Protein AF-A0A920FZE5-F1 (afdb_monomer)

Structure (mmCIF, N/CA/C/O backbone):
data_AF-A0A920FZE5-F1
#
_entry.id   AF-A0A920FZE5-F1
#
loop_
_atom_site.group_PDB
_atom_site.id
_atom_site.type_symbol
_atom_site.label_atom_id
_atom_site.label_alt_id
_atom_site.label_comp_id
_atom_site.label_asym_id
_atom_site.label_entity_id
_atom_site.label_seq_id
_atom_site.pdbx_PDB_ins_code
_atom_site.Cartn_x
_atom_site.Cartn_y
_atom_site.Cartn_z
_atom_site.occupancy
_atom_site.B_iso_or_equiv
_atom_site.auth_seq_id
_atom_site.auth_co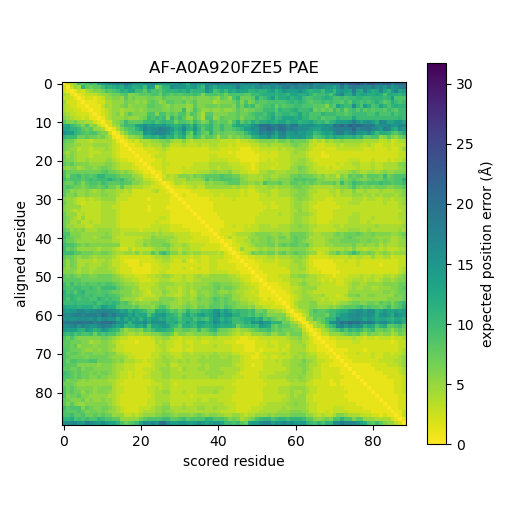mp_id
_atom_site.auth_asym_id
_atom_site.auth_atom_id
_atom_site.pdbx_PDB_model_num
ATOM 1 N N . MET A 1 1 ? -9.019 -2.320 -14.520 1.00 58.31 1 MET A N 1
ATOM 2 C CA . MET A 1 1 ? -8.715 -3.242 -13.391 1.00 58.31 1 MET A CA 1
ATOM 3 C C . MET A 1 1 ? -8.995 -2.585 -12.035 1.00 58.31 1 MET A C 1
ATOM 5 O O . MET A 1 1 ? -9.287 -3.275 -11.069 1.00 58.31 1 MET A O 1
ATOM 9 N N . GLU A 1 2 ? -8.965 -1.258 -11.986 1.00 61.34 2 GLU A N 1
ATOM 10 C CA . GLU A 1 2 ? -8.984 -0.381 -10.821 1.00 61.34 2 GLU A CA 1
ATOM 11 C C . GLU A 1 2 ? -10.395 -0.232 -10.233 1.00 61.34 2 GLU A C 1
ATOM 13 O O . GLU A 1 2 ? -10.596 -0.444 -9.039 1.00 61.34 2 GLU A O 1
ATOM 18 N N . ILE A 1 3 ? -11.402 0.009 -11.081 1.00 64.62 3 ILE A N 1
ATOM 19 C CA . ILE A 1 3 ? -12.815 0.036 -10.663 1.00 64.62 3 ILE A CA 1
ATOM 20 C C . ILE A 1 3 ? -13.237 -1.323 -10.084 1.00 64.62 3 ILE A C 1
ATOM 22 O O . ILE A 1 3 ? -13.977 -1.385 -9.104 1.00 64.62 3 ILE A O 1
ATOM 26 N N . SER A 1 4 ? -12.728 -2.422 -10.649 1.00 73.00 4 SER A N 1
ATOM 27 C CA . SER A 1 4 ? -12.982 -3.771 -10.137 1.00 73.00 4 SER A CA 1
ATOM 28 C C . SER A 1 4 ? -12.368 -3.988 -8.753 1.00 73.00 4 SER A C 1
ATOM 30 O O . SER A 1 4 ? -13.002 -4.624 -7.917 1.00 73.00 4 SER A O 1
ATOM 32 N N . ALA A 1 5 ? -11.169 -3.448 -8.497 1.00 69.81 5 ALA A N 1
ATOM 33 C CA . ALA A 1 5 ? -10.513 -3.537 -7.194 1.00 69.81 5 ALA A CA 1
ATOM 34 C C . ALA A 1 5 ? -11.287 -2.756 -6.122 1.00 69.81 5 ALA A C 1
ATOM 36 O O . ALA A 1 5 ? -11.605 -3.316 -5.076 1.00 69.81 5 ALA A O 1
ATOM 37 N N . LEU A 1 6 ? -11.675 -1.507 -6.408 1.00 72.88 6 LEU A N 1
ATOM 38 C CA . LEU A 1 6 ? -12.511 -0.715 -5.498 1.00 72.88 6 LEU A CA 1
ATOM 39 C C . LEU A 1 6 ? -13.847 -1.414 -5.215 1.00 72.88 6 LEU A C 1
ATOM 41 O O . LEU A 1 6 ? -14.296 -1.465 -4.071 1.00 72.88 6 LEU A O 1
ATOM 45 N N . ARG A 1 7 ? -14.469 -1.991 -6.250 1.00 75.12 7 ARG A N 1
ATOM 46 C CA . ARG A 1 7 ? -15.716 -2.741 -6.100 1.00 75.12 7 ARG A CA 1
ATOM 47 C C . ARG A 1 7 ? -15.540 -3.951 -5.181 1.00 75.12 7 ARG A C 1
ATOM 49 O O . ARG A 1 7 ? -16.338 -4.116 -4.270 1.00 75.12 7 ARG A O 1
ATOM 56 N N . TYR A 1 8 ? -14.479 -4.734 -5.369 1.00 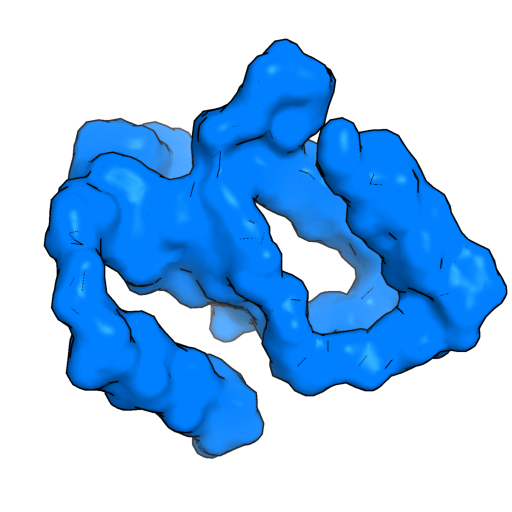76.50 8 TYR A N 1
ATOM 57 C CA . TYR A 1 8 ? -14.198 -5.916 -4.549 1.00 76.50 8 TYR A CA 1
ATOM 58 C C . TYR A 1 8 ? -13.984 -5.558 -3.069 1.00 76.50 8 TYR A C 1
ATOM 60 O O . TYR A 1 8 ? -14.579 -6.175 -2.187 1.00 76.50 8 TYR A O 1
ATOM 68 N N . VAL A 1 9 ? -13.207 -4.502 -2.802 1.00 72.88 9 VAL A N 1
ATOM 69 C CA . VAL A 1 9 ? -12.954 -4.014 -1.436 1.00 72.88 9 VAL A CA 1
ATOM 70 C C . VAL A 1 9 ? -14.244 -3.526 -0.762 1.00 72.88 9 VAL A C 1
ATOM 72 O O . VAL A 1 9 ? -14.466 -3.789 0.420 1.00 72.88 9 VAL A O 1
ATOM 75 N N . ASN A 1 10 ? -15.118 -2.849 -1.511 1.00 71.50 10 ASN A N 1
ATOM 76 C CA . ASN A 1 10 ? -16.366 -2.301 -0.979 1.00 71.50 10 ASN A CA 1
ATOM 77 C C . ASN A 1 10 ? -17.479 -3.350 -0.810 1.00 71.50 10 ASN A C 1
ATOM 79 O O . ASN A 1 10 ? -18.260 -3.250 0.137 1.00 71.50 10 ASN A O 1
ATOM 83 N N . GLU A 1 11 ? -17.579 -4.330 -1.714 1.00 70.88 11 GLU A N 1
ATOM 84 C CA . GLU A 1 11 ? -18.635 -5.353 -1.700 1.00 70.88 11 GLU A CA 1
ATOM 85 C C . GLU A 1 11 ? -18.450 -6.352 -0.557 1.00 70.88 11 GLU A C 1
ATOM 87 O O . GLU A 1 11 ? -19.421 -6.686 0.122 1.00 70.88 11 GLU A O 1
ATOM 92 N N . GLU A 1 12 ? -17.218 -6.797 -0.297 1.00 65.06 12 GLU A N 1
ATOM 93 C CA . GLU A 1 12 ? -16.987 -7.810 0.736 1.00 65.06 12 GLU A CA 1
ATOM 94 C C . GLU A 1 12 ? -16.807 -7.221 2.142 1.00 65.06 12 GLU A C 1
ATOM 96 O O . GLU A 1 12 ? -16.813 -7.976 3.113 1.00 65.06 12 GLU A O 1
ATOM 101 N N . LYS A 1 13 ? -16.651 -5.889 2.279 1.00 62.69 13 LYS A N 1
ATOM 102 C CA . LYS A 1 13 ? -16.267 -5.206 3.540 1.00 62.69 13 LYS A CA 1
ATOM 103 C C . LYS A 1 13 ? -15.136 -5.930 4.283 1.00 62.69 13 LYS A C 1
ATOM 105 O O . LYS A 1 13 ? -15.055 -5.894 5.512 1.00 62.69 13 LYS A O 1
ATOM 110 N N . ASN A 1 14 ? -14.282 -6.615 3.531 1.00 65.69 14 ASN A N 1
ATOM 111 C CA . ASN A 1 14 ? -13.178 -7.363 4.083 1.00 65.69 14 ASN A CA 1
ATOM 112 C C . ASN A 1 14 ? -12.111 -6.356 4.505 1.00 65.69 14 ASN A C 1
ATOM 114 O O . ASN A 1 14 ? -11.706 -5.487 3.732 1.00 65.69 14 ASN A O 1
ATOM 118 N N . ASN A 1 15 ? -11.683 -6.452 5.760 1.00 69.06 15 ASN A N 1
ATOM 119 C CA . ASN A 1 15 ? -10.532 -5.702 6.232 1.00 69.06 15 ASN A CA 1
ATOM 120 C C . ASN A 1 15 ? -9.285 -6.400 5.714 1.00 69.06 15 ASN A C 1
ATOM 122 O O . ASN A 1 15 ? -8.983 -7.515 6.139 1.00 69.06 15 ASN A O 1
ATOM 126 N N . TYR A 1 16 ? -8.575 -5.753 4.797 1.00 85.06 16 TYR A N 1
ATOM 127 C CA . TYR A 1 16 ? -7.278 -6.242 4.363 1.00 85.06 16 TYR A CA 1
ATOM 128 C C . TYR A 1 16 ? -6.218 -5.750 5.336 1.00 85.06 16 TYR A C 1
ATOM 130 O O . TYR A 1 16 ? -6.193 -4.572 5.698 1.00 85.06 16 TYR A O 1
ATOM 138 N N . ASP A 1 17 ? -5.289 -6.625 5.707 1.00 86.12 17 ASP A N 1
ATOM 139 C CA . ASP A 1 17 ? -4.136 -6.215 6.510 1.00 86.12 17 ASP A CA 1
ATOM 140 C C . ASP A 1 17 ? -3.272 -5.196 5.757 1.00 86.12 17 ASP A C 1
ATOM 142 O O . ASP A 1 17 ? -2.673 -4.321 6.367 1.00 86.12 17 ASP A O 1
ATOM 146 N N . LEU A 1 18 ? -3.226 -5.274 4.423 1.00 89.00 18 LEU A N 1
ATOM 147 C CA . LEU A 1 18 ? -2.451 -4.368 3.584 1.00 89.00 18 LEU A CA 1
ATOM 148 C C . LEU A 1 18 ? -3.062 -4.240 2.186 1.00 89.00 18 LEU A C 1
ATOM 150 O O . LEU A 1 18 ? -3.278 -5.243 1.507 1.00 89.00 18 LEU A O 1
ATOM 154 N N . VAL A 1 19 ? -3.244 -3.005 1.721 1.00 89.69 19 VAL A N 1
ATOM 155 C CA . VAL A 1 19 ? -3.545 -2.697 0.316 1.00 89.69 19 VAL A CA 1
ATOM 156 C C . VAL A 1 19 ? -2.268 -2.229 -0.374 1.00 89.69 19 VAL A C 1
ATOM 158 O O . VAL A 1 19 ? -1.676 -1.229 0.022 1.00 89.69 19 VAL A O 1
ATOM 161 N N . ILE A 1 20 ? -1.842 -2.933 -1.423 1.00 91.62 20 ILE A N 1
ATOM 162 C CA . ILE A 1 20 ? -0.695 -2.539 -2.253 1.00 91.62 20 ILE A CA 1
ATOM 163 C C . ILE A 1 20 ? -1.229 -2.000 -3.579 1.00 91.62 20 ILE A C 1
ATOM 165 O O . ILE A 1 20 ? -1.962 -2.703 -4.269 1.00 91.62 20 ILE A O 1
ATOM 169 N N . THR A 1 21 ? -0.860 -0.775 -3.953 1.00 90.31 21 THR A N 1
ATOM 170 C CA . THR A 1 21 ? -1.305 -0.170 -5.219 1.00 90.31 21 THR A CA 1
ATOM 171 C C . THR A 1 21 ? -0.231 0.705 -5.850 1.00 90.31 21 THR A C 1
ATOM 173 O O . THR A 1 21 ? 0.625 1.270 -5.170 1.00 90.31 21 THR A O 1
ATOM 176 N N . ASP A 1 22 ? -0.276 0.828 -7.175 1.00 9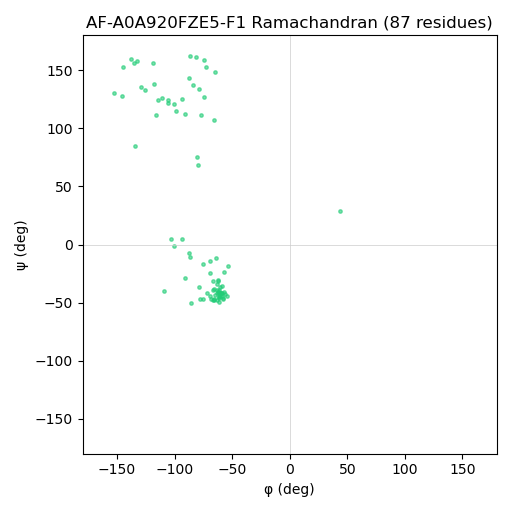0.25 22 ASP A N 1
ATOM 177 C CA . ASP A 1 22 ? 0.485 1.848 -7.891 1.00 90.25 22 ASP A CA 1
ATOM 178 C C . ASP A 1 22 ? -0.014 3.242 -7.510 1.00 90.25 22 ASP A C 1
ATOM 180 O O . ASP A 1 22 ? -1.204 3.426 -7.237 1.00 90.25 22 ASP A O 1
ATOM 184 N N . VAL A 1 23 ? 0.883 4.227 -7.516 1.00 88.06 23 VAL A N 1
ATOM 185 C CA . VAL A 1 23 ? 0.463 5.624 -7.395 1.00 88.06 23 VAL A CA 1
ATOM 186 C C . VAL A 1 23 ? -0.138 6.112 -8.700 1.00 88.06 23 VAL A C 1
ATOM 188 O O . VAL A 1 23 ? -1.193 6.729 -8.674 1.00 88.06 23 VAL A O 1
ATOM 191 N N . MET A 1 24 ? 0.516 5.858 -9.834 1.00 84.88 24 MET A N 1
ATOM 192 C CA . MET A 1 24 ? 0.028 6.341 -11.125 1.00 84.88 24 MET A CA 1
ATOM 193 C C . MET A 1 24 ? -0.717 5.224 -11.843 1.00 84.88 24 MET A C 1
ATOM 195 O O . MET A 1 24 ? -0.111 4.232 -12.238 1.00 84.88 24 MET A O 1
ATOM 199 N N . MET A 1 25 ? -2.021 5.414 -12.037 1.00 84.38 25 MET A N 1
ATOM 200 C CA . MET A 1 25 ? -2.878 4.536 -12.835 1.00 84.38 25 MET A CA 1
ATOM 201 C C . MET A 1 25 ? -3.739 5.380 -13.797 1.00 84.38 25 MET A C 1
ATOM 203 O O . MET A 1 25 ? -3.909 6.577 -13.558 1.00 84.38 25 MET A O 1
ATOM 207 N N . PRO A 1 26 ? -4.256 4.802 -14.898 1.00 75.12 26 PRO A N 1
ATOM 208 C CA . PRO A 1 26 ? -4.900 5.563 -15.975 1.00 75.12 26 PRO A CA 1
ATOM 209 C C . PRO A 1 26 ? -6.218 6.254 -15.592 1.00 75.12 26 PRO A C 1
ATOM 211 O O . PRO A 1 26 ? -6.525 7.301 -16.153 1.00 75.12 26 PRO A O 1
ATOM 214 N N . GLU A 1 27 ? -6.998 5.672 -14.674 1.00 78.69 27 GLU A N 1
ATOM 215 C CA . GLU A 1 27 ? -8.352 6.152 -14.332 1.00 78.69 27 GLU A CA 1
ATOM 216 C C . GLU A 1 27 ? -8.441 6.801 -12.942 1.00 78.69 27 GLU A C 1
ATOM 218 O O . GLU A 1 27 ? -9.131 7.803 -12.768 1.00 78.69 27 GLU A O 1
ATOM 223 N N . MET A 1 28 ? -7.751 6.240 -11.948 1.00 80.88 28 MET A N 1
ATOM 224 C CA . MET A 1 28 ? -7.776 6.695 -10.556 1.00 80.88 28 MET A CA 1
ATOM 225 C C . MET A 1 28 ? -6.399 6.479 -9.942 1.00 80.88 28 MET A C 1
ATOM 227 O O . MET A 1 28 ? -5.888 5.370 -10.013 1.00 80.88 28 MET A O 1
ATOM 231 N N . ASP A 1 29 ? -5.796 7.497 -9.334 1.00 87.56 29 ASP A N 1
ATOM 232 C CA . ASP A 1 29 ? -4.497 7.331 -8.678 1.00 87.56 29 ASP A CA 1
ATOM 233 C C . ASP A 1 29 ? -4.608 6.564 -7.343 1.00 87.56 29 ASP A C 1
ATOM 235 O O . ASP A 1 29 ? -5.677 6.452 -6.736 1.00 87.56 29 ASP A O 1
ATOM 239 N N . GLY A 1 30 ? -3.490 5.990 -6.893 1.00 86.25 30 GLY A N 1
ATOM 240 C CA . GLY A 1 30 ? -3.425 5.218 -5.646 1.00 86.25 30 GLY A CA 1
ATOM 241 C C . GLY A 1 30 ? -3.936 5.981 -4.411 1.00 86.25 30 GLY A C 1
ATOM 242 O O . GLY A 1 30 ? -4.712 5.411 -3.641 1.00 86.25 30 GLY A O 1
ATOM 243 N N . PRO A 1 31 ? -3.567 7.263 -4.216 1.00 87.25 31 PRO A N 1
ATOM 244 C CA . PRO A 1 31 ? -4.116 8.090 -3.140 1.00 87.25 31 PRO A CA 1
ATOM 245 C C . PRO A 1 31 ? -5.640 8.271 -3.202 1.00 87.25 31 PRO A C 1
ATOM 247 O O . PRO A 1 31 ? -6.312 8.169 -2.174 1.00 87.25 31 PRO A O 1
ATOM 250 N N . THR A 1 32 ? -6.207 8.493 -4.389 1.00 88.38 32 THR A N 1
ATOM 251 C CA . THR A 1 32 ?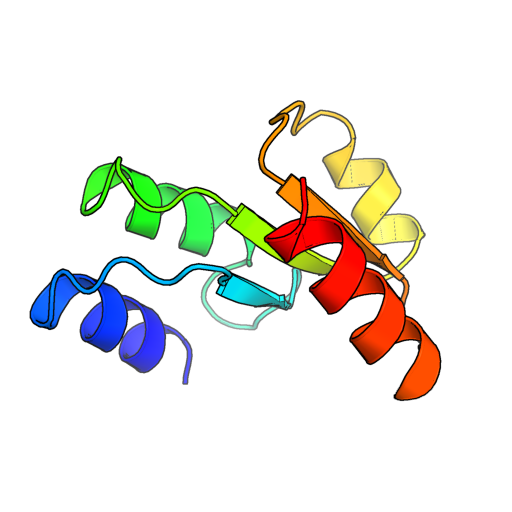 -7.660 8.602 -4.578 1.00 88.38 32 THR A CA 1
ATOM 252 C C . THR A 1 32 ? -8.340 7.276 -4.255 1.00 88.38 32 THR A C 1
ATOM 254 O O . THR A 1 32 ? -9.327 7.269 -3.521 1.00 88.38 32 THR A O 1
ATOM 257 N N . LEU A 1 33 ? -7.777 6.149 -4.707 1.00 87.50 33 LEU A N 1
ATOM 258 C CA . LEU A 1 3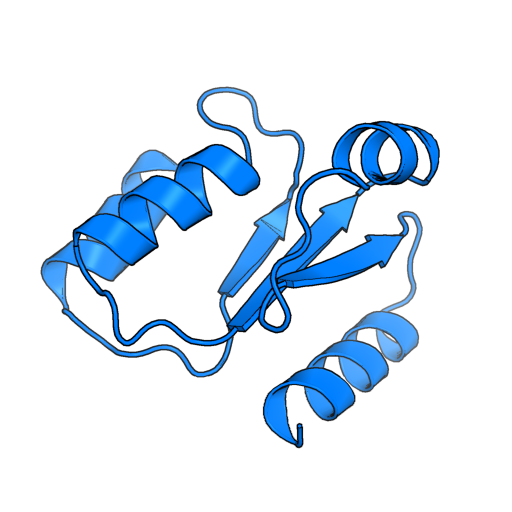3 ? -8.275 4.815 -4.366 1.00 87.50 33 LEU A CA 1
ATOM 259 C C . LEU A 1 33 ? -8.284 4.589 -2.847 1.00 87.50 33 LEU A C 1
ATOM 261 O O . LEU A 1 33 ? -9.289 4.139 -2.303 1.00 87.50 33 LEU A O 1
ATOM 265 N N . ALA A 1 34 ? -7.199 4.936 -2.152 1.00 87.06 34 ALA A N 1
ATOM 266 C CA . ALA A 1 34 ? -7.120 4.815 -0.698 1.00 87.06 34 ALA A CA 1
ATOM 267 C C . ALA A 1 34 ? -8.165 5.689 0.015 1.00 87.06 34 ALA A C 1
ATOM 269 O O . ALA A 1 34 ? -8.806 5.233 0.960 1.00 87.06 34 ALA A O 1
ATOM 270 N N . SER A 1 35 ? -8.393 6.916 -0.466 1.00 86.81 35 SER A N 1
ATOM 271 C CA . SER A 1 35 ? -9.439 7.803 0.058 1.00 86.81 35 SER A CA 1
ATOM 272 C C . SER A 1 35 ? -10.838 7.198 -0.104 1.00 86.81 35 SER A C 1
ATOM 274 O O . SER A 1 35 ? -11.622 7.182 0.846 1.00 86.81 35 SER A O 1
ATOM 276 N N . GLU A 1 36 ? -11.148 6.636 -1.275 1.00 87.94 36 GLU A N 1
ATOM 277 C CA . GLU A 1 36 ? -12.433 5.975 -1.535 1.00 87.94 36 GLU A CA 1
ATOM 278 C C . GLU A 1 36 ? -12.622 4.701 -0.702 1.00 87.94 36 GLU A C 1
ATOM 280 O O . GLU A 1 36 ? -13.709 4.468 -0.165 1.00 87.94 36 GLU A O 1
ATOM 285 N N . ILE A 1 37 ? -11.566 3.902 -0.525 1.00 86.31 37 ILE A N 1
ATOM 286 C CA . ILE A 1 37 ? -11.598 2.733 0.360 1.00 86.31 37 ILE A CA 1
ATOM 287 C C . ILE A 1 37 ? -11.838 3.176 1.806 1.00 86.31 37 ILE A C 1
ATOM 289 O O . ILE A 1 37 ? -12.742 2.655 2.446 1.00 86.31 37 ILE A O 1
ATOM 293 N N . LYS A 1 38 ? -11.110 4.177 2.316 1.00 84.31 38 LYS A N 1
ATOM 294 C CA . LYS A 1 38 ? -11.227 4.665 3.704 1.00 84.31 38 LYS A CA 1
ATOM 295 C C . LYS A 1 38 ? -12.608 5.248 4.022 1.00 84.31 38 LYS A C 1
ATOM 297 O O . LYS A 1 38 ? -13.092 5.086 5.140 1.00 84.31 38 LYS A O 1
ATOM 302 N N . LYS A 1 39 ? -13.272 5.888 3.050 1.00 85.81 39 LYS A N 1
ATOM 303 C CA . LYS A 1 39 ? -14.659 6.377 3.199 1.00 85.81 39 LYS A CA 1
ATOM 304 C C . LYS A 1 39 ? -15.654 5.240 3.438 1.00 85.81 39 LYS A C 1
ATOM 306 O O . LYS A 1 39 ? -16.559 5.387 4.255 1.00 85.81 39 LYS A O 1
ATOM 311 N N . ASN A 1 40 ? -15.491 4.126 2.727 1.00 83.38 40 ASN A N 1
ATOM 312 C CA . ASN A 1 40 ? -16.412 2.987 2.781 1.00 83.38 40 ASN A CA 1
ATOM 313 C C . ASN A 1 40 ? -16.015 1.948 3.840 1.00 83.38 40 ASN A C 1
ATOM 315 O O . ASN A 1 40 ? -16.877 1.279 4.412 1.00 83.38 40 ASN A O 1
ATOM 319 N N . ASN A 1 41 ? -14.719 1.844 4.126 1.00 83.38 41 ASN A N 1
ATOM 320 C CA . ASN A 1 41 ? -14.125 0.985 5.134 1.00 83.38 41 ASN A CA 1
ATOM 321 C C . ASN A 1 41 ? -13.069 1.747 5.966 1.00 83.38 41 ASN A C 1
ATOM 323 O O . ASN A 1 41 ? -11.867 1.640 5.709 1.00 83.38 41 ASN A O 1
ATOM 327 N N . PRO A 1 42 ? -13.492 2.468 7.022 1.00 83.62 42 PRO A N 1
ATOM 328 C CA . PRO A 1 42 ? -12.580 3.186 7.915 1.00 83.62 42 PRO A CA 1
ATOM 329 C C . PRO A 1 42 ? -11.622 2.283 8.707 1.00 83.62 42 PRO A C 1
ATOM 331 O O . PRO A 1 42 ? -10.717 2.792 9.360 1.00 83.62 42 PRO A O 1
ATOM 334 N N . GLN A 1 43 ? -11.840 0.962 8.708 1.00 83.00 43 GLN A N 1
ATOM 335 C CA . GLN A 1 43 ? -10.981 -0.003 9.399 1.00 83.00 43 GLN A CA 1
ATOM 336 C C . GLN A 1 43 ? -9.811 -0.484 8.532 1.00 83.00 43 GLN A C 1
ATOM 338 O O . GLN A 1 43 ? -8.933 -1.177 9.048 1.00 83.00 43 GLN A O 1
ATOM 343 N N . GLN A 1 44 ? -9.771 -0.122 7.244 1.00 86.81 44 GLN A N 1
ATOM 344 C CA . GLN A 1 44 ? -8.625 -0.400 6.385 1.00 86.81 44 GLN A CA 1
ATOM 345 C C . GLN A 1 44 ? -7.409 0.389 6.882 1.00 86.81 44 GLN A C 1
ATOM 347 O O . GLN A 1 44 ? -7.347 1.607 6.720 1.00 86.81 44 GLN A O 1
ATOM 352 N N . LYS A 1 45 ? -6.451 -0.322 7.485 1.00 81.62 45 LYS A N 1
ATOM 353 C CA . LYS A 1 45 ? -5.334 0.296 8.206 1.00 81.62 45 LYS A CA 1
ATOM 354 C C . LYS A 1 45 ? -4.155 0.656 7.331 1.00 81.62 45 LYS A C 1
ATOM 356 O O . LYS A 1 45 ? -3.674 1.762 7.447 1.00 81.62 45 LYS A O 1
ATOM 361 N N . PHE A 1 46 ? -3.650 -0.253 6.501 1.00 87.44 46 PHE A N 1
ATOM 362 C CA . PHE A 1 46 ? -2.349 -0.033 5.867 1.00 87.44 46 PHE A CA 1
ATOM 363 C C . PHE A 1 46 ? -2.427 0.034 4.346 1.00 87.44 46 PHE A C 1
ATOM 365 O O . PHE A 1 46 ? -3.084 -0.792 3.703 1.00 87.44 46 PHE A O 1
ATOM 372 N N . TYR A 1 47 ? -1.688 0.992 3.783 1.00 90.19 47 TYR A N 1
ATOM 373 C CA . TYR A 1 47 ? -1.514 1.176 2.345 1.00 90.19 47 TYR A CA 1
ATOM 374 C C . TYR A 1 47 ? -0.027 1.190 1.990 1.00 90.19 47 TYR A C 1
ATOM 376 O O . TYR A 1 47 ? 0.763 1.889 2.621 1.00 90.19 47 TYR A O 1
ATOM 384 N N . LEU A 1 48 ? 0.360 0.448 0.954 1.00 92.12 48 LEU A N 1
ATOM 385 C CA . LEU A 1 48 ? 1.693 0.485 0.362 1.00 92.12 48 LEU A CA 1
ATOM 386 C C . LEU A 1 48 ? 1.604 0.977 -1.083 1.00 92.12 48 LEU A C 1
ATOM 388 O O . LEU A 1 48 ? 1.112 0.282 -1.972 1.00 92.12 48 LEU A O 1
ATOM 392 N N . PHE A 1 49 ? 2.131 2.171 -1.314 1.00 92.50 49 PHE A N 1
ATOM 393 C CA . PHE A 1 49 ? 2.155 2.824 -2.609 1.00 92.50 49 PHE A CA 1
ATOM 394 C C . PHE A 1 49 ? 3.449 2.549 -3.370 1.00 92.50 49 PHE A C 1
ATOM 396 O O . PHE A 1 49 ? 4.552 2.820 -2.895 1.00 92.50 49 PHE A O 1
ATOM 403 N N . LEU A 1 50 ? 3.313 2.042 -4.592 1.00 93.06 50 LEU A N 1
ATOM 404 C CA . LEU A 1 50 ? 4.426 1.811 -5.503 1.00 93.06 50 LEU A CA 1
ATOM 405 C C . LEU A 1 50 ? 4.624 3.066 -6.362 1.00 93.06 50 LEU A C 1
ATOM 407 O O . LEU A 1 50 ? 3.780 3.385 -7.196 1.00 93.06 50 LEU A O 1
ATOM 411 N N . ALA A 1 51 ? 5.729 3.785 -6.180 1.00 91.25 51 ALA A N 1
ATOM 412 C CA . ALA A 1 51 ? 5.948 5.095 -6.803 1.00 91.25 51 ALA A CA 1
ATOM 413 C C . ALA A 1 51 ? 7.377 5.240 -7.331 1.00 91.25 51 ALA A C 1
ATOM 415 O O . ALA A 1 51 ? 8.280 4.549 -6.884 1.00 91.25 51 ALA A O 1
ATOM 416 N N . THR A 1 52 ? 7.632 6.161 -8.257 1.00 90.56 52 THR A N 1
ATOM 417 C CA . THR A 1 52 ? 9.007 6.622 -8.513 1.00 90.56 52 THR A CA 1
ATOM 418 C C . THR A 1 52 ? 9.391 7.675 -7.476 1.00 90.56 52 THR A C 1
ATOM 420 O O . THR A 1 52 ? 8.521 8.299 -6.864 1.00 90.56 52 THR A O 1
ATOM 423 N N . GLN A 1 53 ? 10.689 7.927 -7.307 1.00 86.38 53 GLN A N 1
ATOM 424 C CA . GLN A 1 53 ? 11.171 8.911 -6.335 1.00 86.38 53 GLN A CA 1
ATOM 425 C C . GLN A 1 53 ? 10.581 10.314 -6.559 1.00 86.38 53 GLN A C 1
ATOM 427 O O . GLN A 1 53 ? 10.113 10.938 -5.613 1.00 86.38 53 GLN A O 1
ATOM 432 N N . ARG A 1 54 ? 10.478 10.747 -7.821 1.00 86.69 54 ARG A N 1
ATOM 433 C CA . ARG A 1 54 ? 9.851 12.024 -8.196 1.00 86.69 54 ARG A CA 1
ATOM 434 C C . ARG A 1 54 ? 8.385 12.114 -7.763 1.00 86.69 54 ARG A C 1
ATOM 436 O O . ARG A 1 54 ? 7.929 13.163 -7.331 1.00 86.69 54 ARG A O 1
ATOM 443 N N . ILE A 1 55 ? 7.626 11.030 -7.923 1.00 85.06 55 ILE A N 1
ATOM 444 C CA . ILE A 1 55 ? 6.213 11.004 -7.523 1.00 85.06 55 ILE A CA 1
ATOM 445 C C . ILE A 1 55 ? 6.110 11.050 -6.003 1.00 85.06 55 ILE A C 1
ATOM 447 O O . ILE A 1 55 ? 5.313 11.812 -5.472 1.00 85.06 55 ILE A O 1
ATOM 451 N N . LYS A 1 56 ? 6.937 10.262 -5.309 1.00 81.69 56 LYS A N 1
ATOM 452 C CA . LYS A 1 56 ? 6.972 10.226 -3.849 1.00 81.69 56 LYS A CA 1
ATOM 453 C C . LYS A 1 56 ? 7.226 11.613 -3.262 1.00 81.69 56 LYS A C 1
ATOM 455 O O . LYS A 1 56 ? 6.535 11.989 -2.327 1.00 81.69 56 LYS A O 1
ATOM 460 N N . GLU A 1 57 ? 8.153 12.381 -3.834 1.00 82.25 57 GLU A N 1
ATOM 461 C CA . GLU A 1 57 ? 8.446 13.760 -3.414 1.00 82.25 57 GLU A CA 1
ATOM 462 C C . GLU A 1 57 ? 7.223 14.687 -3.502 1.00 82.25 57 GLU A C 1
ATOM 464 O O . GLU A 1 57 ? 7.007 15.505 -2.611 1.00 82.25 57 GLU A O 1
ATOM 469 N N . ASN A 1 58 ? 6.368 14.500 -4.510 1.00 81.44 58 ASN A N 1
ATOM 470 C CA . ASN A 1 58 ? 5.119 15.255 -4.654 1.00 81.44 58 ASN A CA 1
ATOM 471 C C . ASN A 1 58 ? 4.016 14.807 -3.680 1.00 81.44 58 ASN A C 1
ATOM 473 O O . ASN A 1 58 ? 3.039 15.527 -3.497 1.00 81.44 58 ASN A O 1
ATOM 477 N N . LEU A 1 59 ? 4.156 13.623 -3.077 1.00 75.44 59 LEU A N 1
ATOM 478 C CA . LEU A 1 59 ? 3.193 13.032 -2.145 1.00 75.44 59 LEU A CA 1
ATOM 479 C C . LEU A 1 59 ? 3.625 13.141 -0.678 1.00 75.44 59 LEU A C 1
ATOM 481 O O . LEU A 1 59 ? 2.925 12.630 0.191 1.00 75.44 59 LEU A O 1
ATOM 485 N N . ILE A 1 60 ? 4.742 13.816 -0.382 1.00 63.06 60 ILE A N 1
ATOM 486 C CA . ILE A 1 60 ? 5.251 14.015 0.990 1.00 63.06 60 ILE A CA 1
ATOM 487 C C . ILE A 1 60 ? 4.215 14.703 1.897 1.00 63.06 60 ILE A C 1
ATOM 489 O O . ILE A 1 60 ? 4.243 14.511 3.107 1.00 63.06 60 ILE A O 1
ATOM 493 N N . SER A 1 61 ? 3.268 15.454 1.329 1.00 62.75 61 SER A N 1
ATOM 494 C CA . SER A 1 61 ? 2.160 16.068 2.070 1.00 62.75 61 SER A CA 1
ATOM 495 C C . SER A 1 61 ? 1.123 15.068 2.599 1.00 62.75 61 SER A C 1
ATOM 497 O O . SER A 1 61 ? 0.309 15.441 3.444 1.00 62.75 61 SER A O 1
ATOM 499 N N . ILE A 1 62 ? 1.134 13.814 2.133 1.00 64.88 62 ILE A N 1
ATOM 500 C CA . ILE A 1 62 ? 0.294 12.735 2.662 1.00 64.88 62 ILE A CA 1
ATOM 501 C C . ILE A 1 62 ? 0.968 12.195 3.933 1.00 64.88 62 ILE A C 1
ATOM 503 O O . ILE A 1 62 ? 1.602 11.142 3.937 1.00 64.88 62 ILE A O 1
ATOM 507 N N . GLU A 1 63 ? 0.860 12.952 5.025 1.00 56.12 63 GLU A N 1
ATOM 508 C CA . GLU A 1 63 ? 1.300 12.540 6.363 1.00 56.12 63 GLU A CA 1
ATOM 509 C C . GLU A 1 63 ? 0.263 11.612 7.017 1.00 56.12 63 GLU A C 1
ATOM 511 O O . GLU A 1 63 ? -0.392 11.957 8.000 1.00 56.12 63 GLU A O 1
ATOM 516 N N . GLU A 1 64 ? 0.103 10.402 6.486 1.00 68.62 64 GLU A N 1
ATOM 517 C CA . GLU A 1 64 ? -0.656 9.356 7.171 1.00 68.62 64 GLU A CA 1
ATOM 518 C C . GLU A 1 64 ? 0.314 8.310 7.735 1.00 68.62 64 GLU A C 1
ATOM 520 O O . GLU A 1 64 ? 1.069 7.686 6.994 1.00 68.62 64 GLU A O 1
ATOM 525 N N . LYS A 1 65 ? 0.277 8.081 9.060 1.00 72.31 65 LYS A N 1
ATOM 526 C CA . LYS A 1 65 ? 1.073 7.037 9.757 1.00 72.31 65 LYS A CA 1
ATOM 527 C C . LYS A 1 65 ? 0.893 5.628 9.175 1.00 72.31 65 LYS A C 1
ATOM 529 O O . LYS A 1 65 ? 1.687 4.737 9.444 1.00 72.31 65 LYS A O 1
ATOM 534 N N . GLU A 1 66 ? -0.181 5.459 8.427 1.00 83.19 66 GLU A N 1
ATOM 535 C CA . GLU A 1 66 ? -0.729 4.232 7.876 1.00 83.19 66 GLU A CA 1
ATOM 536 C C . GLU A 1 66 ? -0.381 4.037 6.384 1.00 83.19 66 GLU A C 1
ATOM 538 O O . GLU A 1 66 ? -0.721 3.014 5.784 1.00 83.19 66 GLU A O 1
ATOM 543 N N . VAL A 1 67 ? 0.332 5.000 5.785 1.00 86.94 67 VAL A N 1
ATOM 544 C CA . VAL A 1 67 ? 0.727 4.997 4.374 1.00 86.94 67 VAL A CA 1
ATOM 545 C C . VAL A 1 67 ? 2.238 4.814 4.235 1.00 86.94 67 VAL A C 1
ATOM 547 O O . VAL A 1 67 ? 3.050 5.568 4.770 1.00 86.94 67 VAL A O 1
ATOM 550 N N . TYR A 1 68 ? 2.621 3.818 3.444 1.00 89.75 68 TYR A N 1
ATOM 551 C CA . TYR A 1 68 ? 4.000 3.459 3.143 1.00 89.75 68 TYR A CA 1
ATOM 552 C C . TYR A 1 68 ? 4.267 3.586 1.646 1.00 89.75 68 TYR A C 1
ATOM 554 O O . TYR A 1 68 ? 3.362 3.474 0.824 1.00 89.75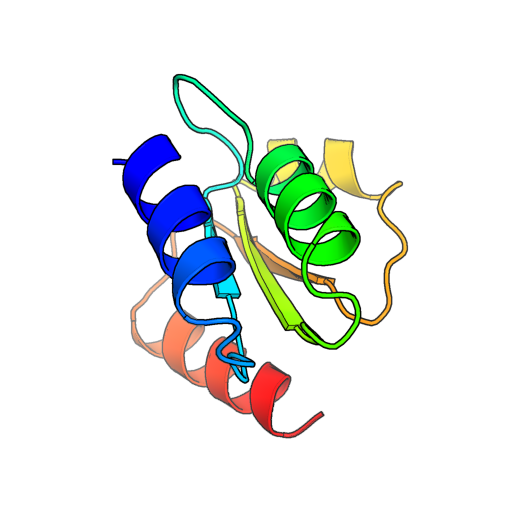 68 TYR A O 1
ATOM 562 N N . PHE A 1 69 ? 5.534 3.771 1.277 1.00 90.12 69 PHE A N 1
ATOM 563 C CA . PHE A 1 69 ? 5.951 3.906 -0.118 1.00 90.12 69 PHE A CA 1
ATOM 564 C C . PHE A 1 69 ? 7.104 2.959 -0.447 1.00 90.12 69 PHE A C 1
ATOM 566 O O . PHE A 1 69 ? 8.092 2.919 0.290 1.00 90.12 69 PHE A O 1
ATOM 573 N N . LEU A 1 70 ? 7.019 2.283 -1.593 1.00 92.88 70 LEU A N 1
ATOM 574 C CA . LEU A 1 70 ? 8.109 1.522 -2.202 1.00 92.88 70 LEU A CA 1
ATOM 575 C C . LEU A 1 70 ? 8.513 2.171 -3.531 1.00 92.88 70 LEU A C 1
ATOM 577 O O . LEU A 1 70 ? 7.684 2.367 -4.423 1.00 92.88 70 LEU A O 1
ATOM 581 N N . ASN A 1 71 ? 9.797 2.513 -3.651 1.00 92.69 71 ASN A N 1
ATOM 582 C CA . ASN A 1 71 ? 10.330 3.180 -4.834 1.00 92.69 71 ASN A CA 1
ATOM 583 C C . ASN A 1 71 ? 10.564 2.185 -5.976 1.00 92.69 71 ASN A C 1
ATOM 585 O O . ASN A 1 71 ? 11.174 1.143 -5.774 1.00 92.69 71 ASN A O 1
ATOM 589 N N . LYS A 1 72 ? 10.131 2.536 -7.187 1.00 92.00 72 LYS A N 1
ATOM 590 C CA . LYS A 1 72 ? 10.432 1.820 -8.431 1.00 92.00 72 LYS A CA 1
ATOM 591 C C . LYS A 1 72 ? 11.749 2.319 -9.052 1.00 92.00 72 LYS A C 1
ATOM 593 O O . LYS A 1 72 ? 11.960 3.535 -9.067 1.00 92.00 72 LYS A O 1
ATOM 598 N N . PRO A 1 73 ? 12.558 1.435 -9.670 1.00 94.06 73 PRO A N 1
ATOM 599 C CA . PRO A 1 73 ? 12.397 -0.023 -9.706 1.00 94.06 73 PRO A CA 1
ATOM 600 C C . PRO A 1 73 ? 12.732 -0.661 -8.350 1.00 94.06 73 PRO A C 1
ATOM 602 O O . PRO A 1 73 ? 13.544 -0.125 -7.606 1.00 94.06 73 PRO A O 1
ATOM 605 N N . PHE A 1 74 ? 12.121 -1.810 -8.061 1.00 93.50 74 PHE A N 1
ATOM 606 C CA . PHE A 1 74 ? 12.392 -2.607 -6.865 1.00 93.50 74 PHE A CA 1
ATOM 607 C C . PHE A 1 74 ? 12.512 -4.088 -7.225 1.00 93.50 74 PHE A C 1
ATOM 609 O O . PHE A 1 74 ? 11.962 -4.566 -8.221 1.00 93.50 74 PHE A O 1
ATOM 616 N N . THR A 1 75 ? 13.220 -4.817 -6.381 1.00 95.50 75 THR A N 1
ATOM 617 C CA . THR A 1 75 ? 13.345 -6.268 -6.397 1.00 95.50 75 THR A CA 1
ATOM 618 C C . THR A 1 75 ? 12.206 -6.921 -5.614 1.00 95.50 75 THR A C 1
ATOM 620 O O . THR A 1 75 ? 11.546 -6.307 -4.771 1.00 95.50 75 THR A O 1
ATOM 623 N N . LEU A 1 76 ? 11.990 -8.215 -5.856 1.00 94.19 76 LEU A N 1
ATOM 624 C CA . LEU A 1 76 ? 11.029 -9.001 -5.080 1.00 94.19 76 LEU A CA 1
ATOM 625 C C . LEU A 1 76 ? 11.419 -9.083 -3.593 1.00 94.19 76 LEU A C 1
ATOM 627 O O . LEU A 1 76 ? 10.551 -9.152 -2.724 1.00 94.19 76 LEU A O 1
ATOM 631 N N . GLU A 1 77 ? 12.718 -9.062 -3.294 1.00 95.88 77 GLU A N 1
ATOM 632 C CA . GLU A 1 77 ? 13.230 -9.051 -1.924 1.00 95.88 77 GLU A CA 1
ATOM 633 C C . GLU A 1 77 ? 12.858 -7.755 -1.195 1.00 95.88 77 GLU A C 1
ATOM 635 O O . GLU A 1 77 ? 12.307 -7.809 -0.096 1.00 95.88 77 GLU A O 1
ATOM 640 N N . GLU A 1 78 ? 13.052 -6.598 -1.832 1.00 94.50 78 GLU A N 1
ATOM 641 C CA . GLU A 1 78 ? 12.657 -5.297 -1.276 1.00 94.50 78 GLU A C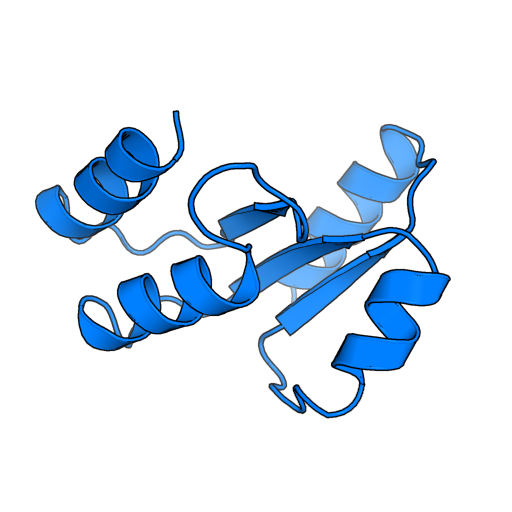A 1
ATOM 642 C C . GLU A 1 78 ? 11.147 -5.204 -1.036 1.00 94.50 78 GLU A C 1
ATOM 644 O O . GLU A 1 78 ? 10.716 -4.693 0.003 1.00 94.50 78 GLU A O 1
ATOM 649 N N . LEU A 1 79 ? 10.333 -5.747 -1.949 1.00 94.25 79 LEU A N 1
ATOM 650 C CA . LEU A 1 79 ? 8.886 -5.831 -1.756 1.00 94.25 79 LEU A CA 1
ATOM 651 C C . LEU A 1 79 ? 8.542 -6.691 -0.532 1.00 94.25 79 LEU A C 1
ATOM 653 O O . LEU A 1 79 ? 7.800 -6.244 0.341 1.00 94.25 79 LEU A O 1
ATOM 657 N N . ASN A 1 80 ? 9.119 -7.890 -0.425 1.00 93.88 80 ASN A N 1
ATOM 658 C CA . ASN A 1 80 ? 8.876 -8.801 0.697 1.00 93.88 80 ASN A CA 1
ATOM 659 C C . ASN A 1 80 ? 9.280 -8.198 2.047 1.00 93.88 80 ASN A C 1
ATOM 661 O O . ASN A 1 80 ? 8.540 -8.319 3.025 1.00 93.88 80 ASN A O 1
ATOM 665 N N . LEU A 1 81 ? 10.446 -7.554 2.117 1.00 94.06 81 LEU A N 1
ATOM 666 C CA . LEU A 1 81 ? 10.918 -6.889 3.332 1.00 94.06 81 LEU A CA 1
ATOM 667 C C . LEU A 1 81 ? 9.991 -5.739 3.731 1.00 94.06 81 LEU A C 1
ATOM 669 O O . LEU A 1 81 ? 9.659 -5.593 4.908 1.00 94.06 81 LEU A O 1
ATOM 673 N N . THR A 1 82 ? 9.529 -4.963 2.752 1.00 93.12 82 THR A N 1
ATOM 674 C CA . THR A 1 82 ? 8.611 -3.846 2.989 1.00 93.12 82 THR A CA 1
ATOM 675 C C . THR A 1 82 ? 7.259 -4.338 3.492 1.00 93.12 82 THR A C 1
ATOM 677 O O . THR A 1 82 ? 6.787 -3.858 4.517 1.00 93.12 82 THR A O 1
ATOM 680 N N . VAL A 1 83 ? 6.666 -5.343 2.844 1.00 92.62 83 VAL A N 1
ATOM 681 C CA . VAL A 1 83 ? 5.385 -5.934 3.266 1.00 92.62 83 VAL A CA 1
ATOM 682 C C . VAL A 1 83 ? 5.470 -6.478 4.693 1.00 92.62 83 VAL A C 1
ATOM 684 O O . VAL A 1 83 ? 4.605 -6.176 5.514 1.00 92.62 83 VAL A O 1
ATOM 687 N N . LYS A 1 84 ? 6.541 -7.214 5.026 1.00 91.50 84 LYS A N 1
ATOM 688 C CA . LYS A 1 84 ? 6.764 -7.711 6.394 1.00 91.50 84 LYS A CA 1
ATOM 689 C C . LYS A 1 84 ? 6.830 -6.575 7.409 1.00 91.50 84 LYS A C 1
ATOM 691 O O . LYS A 1 84 ? 6.203 -6.672 8.457 1.00 91.50 84 LYS A O 1
ATOM 696 N N . LYS A 1 85 ? 7.551 -5.498 7.089 1.00 89.62 85 LYS A N 1
ATOM 697 C CA . LYS A 1 85 ? 7.668 -4.325 7.960 1.00 89.62 85 LYS A CA 1
ATOM 698 C C . LYS A 1 85 ? 6.311 -3.664 8.218 1.00 89.62 85 LYS A C 1
ATOM 700 O O . LYS A 1 85 ? 6.048 -3.275 9.349 1.00 89.62 85 LYS A O 1
ATOM 705 N N . VAL A 1 86 ? 5.469 -3.541 7.191 1.00 89.81 86 VAL A N 1
ATOM 706 C CA . VAL A 1 86 ? 4.150 -2.899 7.309 1.00 89.81 86 VAL A CA 1
ATOM 707 C C . VAL A 1 86 ? 3.193 -3.733 8.158 1.00 89.81 86 VAL A C 1
ATOM 709 O O . VAL A 1 86 ? 2.589 -3.203 9.079 1.00 89.81 86 VAL A O 1
ATOM 712 N N . ILE A 1 87 ? 3.103 -5.041 7.908 1.00 85.56 87 ILE A N 1
ATOM 713 C CA . ILE A 1 87 ? 2.171 -5.927 8.631 1.00 85.56 87 ILE A CA 1
ATOM 714 C C . ILE A 1 87 ? 2.581 -6.124 10.105 1.00 85.56 87 ILE A C 1
ATOM 716 O O . ILE A 1 87 ? 1.743 -6.433 10.946 1.00 85.56 87 ILE A O 1
ATOM 720 N N . GLN A 1 88 ? 3.865 -5.953 10.433 1.00 82.00 88 GLN A N 1
ATOM 721 C CA . GLN A 1 88 ? 4.399 -6.095 11.796 1.00 82.00 88 GLN A CA 1
ATOM 722 C C . GLN A 1 88 ? 4.474 -4.770 12.582 1.00 82.00 88 GLN A C 1
ATOM 724 O O . GLN A 1 88 ? 5.050 -4.766 13.671 1.00 82.00 88 GLN A O 1
ATOM 729 N N . SER A 1 89 ? 3.967 -3.661 12.023 1.00 68.38 89 SER A N 1
ATOM 730 C CA . SER A 1 89 ? 3.989 -2.326 12.652 1.00 68.38 89 SER A CA 1
ATOM 731 C C . SER A 1 89 ? 2.864 -2.103 13.664 1.00 68.38 89 SER A C 1
ATOM 733 O O . SER A 1 89 ? 1.780 -2.710 13.519 1.00 68.38 89 SER A O 1
#

pLDDT: mean 82.86, std 10.04, range [56.12, 95.88]

Radius of gyration: 12.74 Å; Cα contacts (8 Å, |Δi|>4): 102; chains: 1; bounding box: 32×25×29 Å

Sequence (89 aa):
MEISALRYVNEEKNNYDLVITDVMMPEMDGPTLASEIKKNNPQQKFYLFLATQRIKENLISIEEKEVYFLNKPFTLEELNLTVKKVIQS

Mean predicted aligned error: 5.59 Å

Foldseek 3Di:
DLVVVLCVCLVVVDQDLEAEDEQDDDPAGPVRSVVSSCVRRVNNQAYEYEEAPVVVVVCVVVPDPRYHYDHPPDDPVSVVVVVVVNSVD

Nearest PDB structures (foldseek):
  3r0j-assembly1_A  TM=8.521E-01  e=2.555E-03  Mycobacterium tuberculosis
  3jte-assembly1_A  TM=7.894E-01  e=3.797E-03  Acetivibrio thermocellus ATCC 27405
  1oxk-assembly1_B  TM=7.822E-01  e=2.392E-03  Saccharomyces cerevisiae
  8e9g-assembly1_O  TM=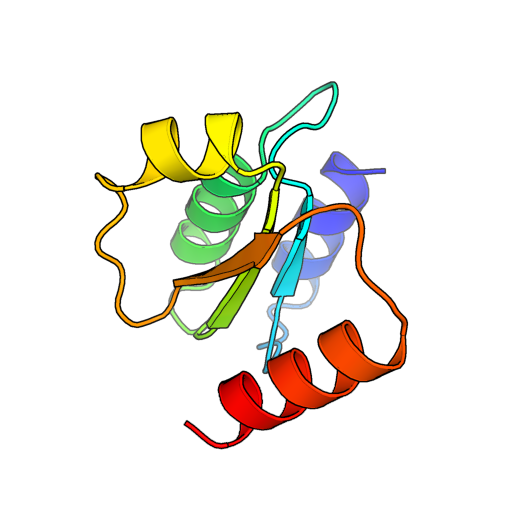7.397E-01  e=6.936E-02  Mycolicibacterium smegmatis MC2 155
  4myr-assembly4_D  TM=6.339E-01  e=1.353E+00  Sinorhizobium meliloti 1021

Secondary structure (DSSP, 8-state):
-HHHHHHHHHHH----S-EEEES--SSS-HHHHHHHHHHH-TT---EEEEE-HHHHHHTTT---TTEEEEESS--HHHHHHHHHHHHT-

Solvent-accessible surface area (backbone atoms only — not comparable to full-atom values): 5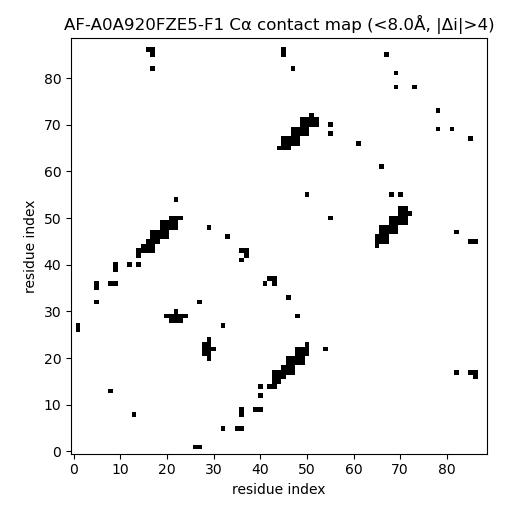306 Å² total; per-residue (Å²): 117,63,71,58,50,54,48,54,49,62,73,65,68,60,73,49,78,62,47,76,40,50,37,83,51,98,88,60,34,31,69,58,50,52,52,57,45,38,74,79,38,74,75,54,58,33,38,39,32,42,30,42,66,76,55,48,66,76,46,63,83,68,83,45,98,43,58,44,78,46,57,57,86,71,53,72,64,59,51,52,53,49,52,53,52,61,72,72,104